Protein AF-A0A352KZ35-F1 (afdb_monomer_lite)

Sequence (117 aa):
MVGVLRSRVHDRSNDQTDFDSPEDWYRAYLEAVRNGVYLPRARTRDELVLADEEGILKRHPEWIPGRQGLALLGLPSWFGRPVEPLPEKAREAIVAAMLKDEGFAAAVSCILAGGAV

Secondary structure (DSSP, 8-state):
----------------PPPSSHHHHHHHHHHHHHHT-PPPPP-SHHHHHHHHHTTHHHH-GGGSPPHHHHHHTT--TTTTS--PPPPHHHHHHHHHHHHH-HHHHHHHHHHHTT---

pLDDT: mean 80.87, std 18.03, range [35.25, 96.12]

Structure (mmCIF, N/CA/C/O backbone):
data_AF-A0A352KZ35-F1
#
_entry.id   AF-A0A352KZ35-F1
#
loop_
_atom_site.group_PDB
_atom_site.id
_atom_site.type_symbol
_atom_site.label_atom_id
_atom_site.label_alt_id
_atom_site.label_comp_id
_atom_site.label_asym_id
_atom_site.label_entity_id
_atom_site.label_seq_id
_atom_site.pdbx_PDB_ins_code
_atom_site.Cartn_x
_atom_site.Cartn_y
_atom_site.Cartn_z
_atom_site.occupancy
_atom_site.B_iso_or_equiv
_atom_site.auth_seq_id
_atom_site.auth_comp_id
_atom_site.auth_asym_id
_atom_site.auth_atom_id
_atom_site.pdbx_PDB_model_num
ATOM 1 N N . MET A 1 1 ? -7.922 24.852 -49.173 1.00 43.28 1 MET A N 1
ATOM 2 C CA . MET A 1 1 ? -6.768 25.499 -48.519 1.00 43.28 1 MET A CA 1
ATOM 3 C C . MET A 1 1 ? -7.247 26.085 -47.194 1.00 43.28 1 MET A C 1
ATOM 5 O O . MET A 1 1 ? -7.723 27.205 -47.182 1.00 43.28 1 MET A O 1
ATOM 9 N N . VAL A 1 2 ? -7.210 25.304 -46.110 1.00 35.25 2 VAL A N 1
ATOM 10 C CA . VAL A 1 2 ? -7.289 25.796 -44.722 1.00 35.25 2 VAL A CA 1
ATOM 11 C C . VAL A 1 2 ? -6.422 24.841 -43.907 1.00 35.25 2 VAL A C 1
ATOM 13 O O . VAL A 1 2 ? -6.778 23.681 -43.713 1.00 35.25 2 VAL A O 1
ATOM 16 N N . GLY A 1 3 ? -5.226 25.304 -43.548 1.00 38.44 3 GLY A N 1
ATOM 17 C CA . GLY A 1 3 ? -4.302 24.576 -42.693 1.00 38.44 3 GLY A CA 1
ATOM 18 C C . GLY A 1 3 ? -4.778 24.662 -41.252 1.00 38.44 3 GLY A C 1
ATOM 19 O O . GLY A 1 3 ? -4.868 25.751 -40.693 1.00 38.44 3 GLY A O 1
ATOM 20 N N . VAL A 1 4 ? -5.072 23.514 -40.651 1.00 41.34 4 VAL A N 1
ATOM 21 C CA . VAL A 1 4 ? -5.267 23.414 -39.207 1.00 41.34 4 VAL A CA 1
ATOM 22 C C . VAL A 1 4 ? -3.934 22.981 -38.613 1.00 41.34 4 VAL A C 1
ATOM 24 O O . VAL A 1 4 ? -3.550 21.815 -38.685 1.00 41.34 4 VAL A O 1
ATOM 27 N N . LEU A 1 5 ? -3.220 23.956 -38.048 1.00 45.53 5 LEU A N 1
ATOM 28 C CA . LEU A 1 5 ? -2.131 23.742 -37.103 1.00 45.53 5 LEU A CA 1
ATOM 29 C C . LEU A 1 5 ? -2.678 22.940 -35.915 1.00 45.53 5 LEU A C 1
ATOM 31 O O . LEU A 1 5 ? -3.256 23.503 -34.988 1.00 45.53 5 LEU A O 1
ATOM 35 N N . ARG A 1 6 ? -2.515 21.615 -35.942 1.00 42.78 6 ARG A N 1
ATOM 36 C CA . ARG A 1 6 ? -2.625 20.805 -34.730 1.00 42.78 6 ARG A CA 1
ATOM 37 C C . ARG A 1 6 ? -1.282 20.830 -34.022 1.00 42.78 6 ARG A C 1
ATOM 39 O O . ARG A 1 6 ? -0.276 20.342 -34.532 1.00 42.78 6 ARG A O 1
ATOM 46 N N . SER A 1 7 ? -1.315 21.472 -32.862 1.00 38.72 7 SER A N 1
ATOM 47 C CA . SER A 1 7 ? -0.282 21.540 -31.844 1.00 38.72 7 SER A CA 1
ATOM 48 C C . SER A 1 7 ? 0.522 20.248 -31.750 1.00 38.72 7 SER A C 1
ATOM 50 O O . SER A 1 7 ? -0.003 19.200 -31.380 1.00 38.72 7 SER A O 1
ATOM 52 N N . ARG A 1 8 ? 1.825 20.357 -32.028 1.00 42.72 8 ARG A N 1
ATOM 53 C CA . ARG A 1 8 ? 2.841 19.414 -31.557 1.00 42.72 8 ARG A CA 1
ATOM 54 C C . ARG A 1 8 ? 2.940 19.540 -30.037 1.00 42.72 8 ARG A C 1
ATOM 56 O O . ARG A 1 8 ? 3.837 20.206 -29.525 1.00 42.72 8 ARG A O 1
ATOM 63 N N . VAL A 1 9 ? 2.016 18.914 -29.315 1.00 42.97 9 VAL A N 1
ATOM 64 C CA . VAL A 1 9 ? 2.321 18.486 -27.951 1.00 42.97 9 VAL A CA 1
ATOM 65 C C . VAL A 1 9 ? 3.354 17.380 -28.115 1.00 42.97 9 VAL A C 1
ATOM 67 O O . VAL A 1 9 ? 3.107 16.396 -28.805 1.00 42.97 9 VAL A O 1
ATOM 70 N N . HIS A 1 10 ? 4.556 17.628 -27.603 1.00 38.59 10 HIS A N 1
ATOM 71 C CA . HIS A 1 10 ? 5.631 16.649 -27.554 1.00 38.59 10 HIS A CA 1
ATOM 72 C C . HIS A 1 10 ? 5.145 15.428 -26.774 1.00 38.59 10 HIS A C 1
ATOM 74 O O . HIS A 1 10 ? 5.170 15.425 -25.546 1.00 38.59 10 HIS A O 1
ATOM 80 N N . ASP A 1 11 ? 4.712 14.408 -27.505 1.00 37.47 11 ASP A N 1
ATOM 81 C CA . ASP A 1 11 ? 4.550 13.053 -27.007 1.00 37.47 11 ASP A CA 1
ATOM 82 C C . ASP A 1 11 ? 5.961 12.494 -26.786 1.00 37.47 11 ASP A C 1
ATOM 84 O O . ASP A 1 11 ? 6.595 11.922 -27.676 1.00 37.47 11 ASP A O 1
ATOM 88 N N . ARG A 1 12 ? 6.549 12.829 -25.630 1.00 39.41 12 ARG A N 1
ATOM 89 C CA . ARG A 1 12 ? 7.804 12.226 -25.185 1.00 39.41 12 ARG A CA 1
ATOM 90 C C . ARG A 1 12 ? 7.487 10.789 -24.789 1.00 39.41 12 ARG A C 1
ATOM 92 O O . ARG A 1 12 ? 7.184 10.535 -23.631 1.00 39.41 12 ARG A O 1
ATOM 99 N N . SER A 1 13 ? 7.602 9.891 -25.767 1.00 42.03 13 SER A N 1
ATOM 100 C CA . SER A 1 13 ? 8.040 8.504 -25.578 1.00 42.03 13 SER A CA 1
ATOM 101 C C . SER A 1 13 ? 7.364 7.788 -24.405 1.00 42.03 13 SER A C 1
ATOM 103 O O . SER A 1 13 ? 7.968 7.564 -23.358 1.00 42.03 13 SER A O 1
ATOM 105 N N . ASN A 1 14 ? 6.110 7.396 -24.626 1.00 43.44 14 ASN A N 1
ATOM 106 C CA . ASN A 1 14 ? 5.363 6.435 -23.816 1.00 43.44 14 ASN A CA 1
ATOM 107 C C . ASN A 1 14 ? 5.801 4.977 -24.110 1.00 43.44 14 ASN A C 1
ATOM 109 O O . ASN A 1 14 ? 4.958 4.088 -24.193 1.00 43.44 14 ASN A O 1
ATOM 113 N N . ASP A 1 15 ? 7.107 4.733 -24.294 1.00 47.53 15 ASP A N 1
ATOM 114 C CA . ASP A 1 15 ? 7.710 3.390 -24.436 1.00 47.53 15 ASP A CA 1
ATOM 115 C C . ASP A 1 15 ? 7.792 2.733 -23.049 1.00 47.53 15 ASP A C 1
ATOM 117 O O . ASP A 1 15 ? 8.859 2.522 -22.472 1.00 47.53 15 ASP A O 1
ATOM 121 N N . GLN A 1 16 ? 6.630 2.526 -22.438 1.00 53.78 16 GLN A N 1
ATOM 122 C CA . GLN A 1 16 ? 6.506 2.102 -21.054 1.00 53.78 16 GLN A CA 1
ATOM 123 C C . GLN A 1 16 ? 6.030 0.650 -21.039 1.00 53.78 16 GLN A C 1
ATOM 125 O O . GLN A 1 16 ? 4.856 0.377 -21.276 1.00 53.78 16 GLN A O 1
ATOM 130 N N . THR A 1 17 ? 6.979 -0.261 -20.818 1.00 61.22 17 THR A N 1
ATOM 131 C CA . THR A 1 17 ? 6.802 -1.715 -20.811 1.00 61.22 17 THR A CA 1
ATOM 132 C C . THR A 1 17 ? 5.660 -2.112 -19.880 1.00 61.22 17 THR A C 1
ATOM 134 O O . THR A 1 17 ? 5.681 -1.796 -18.688 1.00 61.22 17 THR A O 1
ATOM 137 N N . ASP A 1 18 ? 4.651 -2.785 -20.422 1.00 74.56 18 ASP A N 1
ATOM 138 C CA . ASP A 1 18 ? 3.723 -3.554 -19.601 1.00 74.56 18 ASP A CA 1
ATOM 139 C C . ASP A 1 18 ? 4.479 -4.798 -19.122 1.00 74.56 18 ASP A C 1
ATOM 141 O O . ASP A 1 18 ? 5.112 -5.487 -19.923 1.00 74.56 18 ASP A O 1
ATOM 145 N N . PHE A 1 19 ? 4.504 -5.022 -17.809 1.00 85.50 19 PHE A N 1
ATOM 146 C CA . PHE A 1 19 ? 5.187 -6.169 -17.219 1.00 85.50 19 PHE A CA 1
ATOM 147 C C . PHE A 1 19 ? 4.239 -7.367 -17.197 1.00 85.50 19 PHE A C 1
ATOM 149 O O . PHE A 1 19 ? 3.061 -7.221 -16.874 1.00 85.50 19 PHE A O 1
ATOM 156 N N . ASP A 1 20 ? 4.762 -8.552 -17.510 1.00 89.38 20 ASP A N 1
ATOM 157 C CA . ASP A 1 20 ? 3.975 -9.792 -17.507 1.00 89.38 20 ASP A CA 1
ATOM 158 C C . ASP A 1 20 ? 3.507 -10.182 -16.091 1.00 89.38 20 ASP A C 1
ATOM 160 O O . ASP A 1 20 ? 2.513 -10.893 -15.932 1.00 89.38 20 ASP A O 1
ATOM 164 N N . 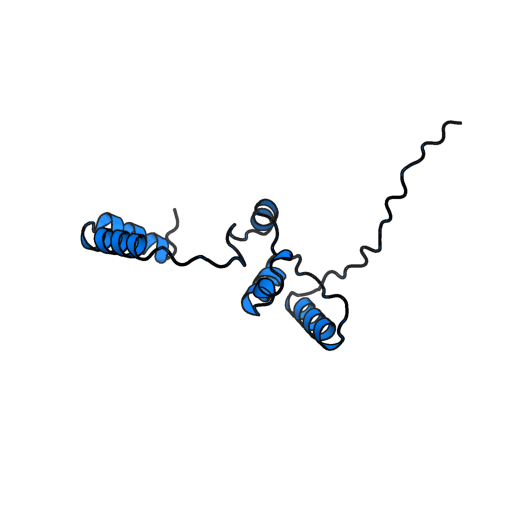SER A 1 21 ? 4.213 -9.708 -15.056 1.00 93.38 21 SER A N 1
ATOM 165 C CA . SER A 1 21 ? 3.913 -9.954 -13.643 1.00 93.38 21 SER A CA 1
ATOM 166 C C . SER A 1 21 ? 4.390 -8.802 -12.738 1.00 93.38 21 SER A C 1
ATOM 168 O O . SER A 1 21 ? 5.334 -8.084 -13.100 1.00 93.38 21 SER A O 1
ATOM 170 N N . PRO A 1 22 ? 3.792 -8.617 -11.541 1.00 93.81 22 PRO A N 1
ATOM 171 C CA . PRO A 1 22 ? 4.281 -7.638 -10.568 1.00 93.81 22 PRO A CA 1
ATOM 172 C C . PRO A 1 22 ? 5.707 -7.955 -10.086 1.00 93.81 22 PRO A C 1
ATOM 174 O O . PRO A 1 22 ? 6.478 -7.040 -9.797 1.00 93.81 22 PRO A O 1
ATOM 177 N N . GLU A 1 23 ? 6.117 -9.225 -10.060 1.00 96.00 23 GLU A N 1
ATOM 178 C CA . GLU A 1 23 ? 7.484 -9.621 -9.717 1.00 96.00 23 GLU A CA 1
ATOM 179 C C . GLU A 1 23 ? 8.497 -9.188 -10.782 1.00 96.00 23 GLU A C 1
ATOM 181 O O . GLU A 1 23 ? 9.608 -8.775 -10.441 1.00 96.00 23 GLU A O 1
ATOM 186 N N . ASP A 1 24 ? 8.135 -9.254 -12.065 1.00 94.69 24 ASP A N 1
ATOM 187 C CA . ASP A 1 24 ? 9.004 -8.789 -13.149 1.00 94.69 24 ASP A CA 1
ATOM 188 C C . ASP A 1 24 ? 9.151 -7.268 -13.132 1.00 94.69 24 ASP A C 1
ATOM 190 O O . ASP A 1 24 ? 10.266 -6.758 -13.292 1.00 94.69 24 ASP A O 1
ATOM 194 N N . TRP A 1 25 ? 8.069 -6.545 -12.825 1.00 94.75 25 TRP A N 1
ATOM 195 C CA . TRP A 1 25 ? 8.143 -5.118 -12.516 1.00 94.75 25 TRP A CA 1
ATOM 196 C C . TRP A 1 25 ? 9.104 -4.847 -11.349 1.00 94.75 25 TRP A C 1
ATOM 198 O O . TRP A 1 25 ? 9.985 -3.990 -11.461 1.00 94.75 25 TRP A O 1
ATOM 208 N N . TYR A 1 26 ? 8.995 -5.597 -10.247 1.00 95.31 26 TYR A N 1
ATOM 209 C CA . TYR A 1 26 ? 9.849 -5.391 -9.077 1.00 95.31 26 TYR A CA 1
ATOM 210 C C . TYR A 1 26 ? 11.329 -5.671 -9.378 1.00 95.31 26 TYR A C 1
ATOM 212 O O . TYR A 1 26 ? 12.203 -4.900 -8.976 1.00 95.31 26 TYR A O 1
ATOM 220 N N . ARG A 1 27 ? 11.636 -6.715 -10.158 1.00 95.44 27 ARG A N 1
ATOM 221 C CA . ARG A 1 27 ? 13.007 -6.986 -10.630 1.00 95.44 27 ARG A CA 1
ATOM 222 C C . ARG A 1 27 ? 13.553 -5.834 -11.468 1.00 95.44 27 ARG A C 1
ATOM 224 O O . ARG A 1 27 ? 14.679 -5.397 -11.226 1.00 95.44 27 ARG A O 1
ATOM 231 N N . ALA A 1 28 ? 12.753 -5.315 -12.398 1.00 93.94 28 ALA A N 1
ATOM 232 C CA . ALA A 1 28 ? 13.131 -4.163 -13.209 1.00 93.94 28 ALA A CA 1
ATOM 233 C C . ALA A 1 28 ? 13.335 -2.902 -12.353 1.00 93.94 28 ALA A C 1
ATOM 235 O O . ALA A 1 28 ? 14.279 -2.145 -12.582 1.00 93.94 28 ALA A O 1
ATOM 236 N N . TYR A 1 29 ? 12.507 -2.694 -11.324 1.00 94.00 29 TYR A N 1
ATOM 237 C CA . TYR A 1 29 ? 12.695 -1.626 -10.343 1.00 94.00 29 TYR A CA 1
ATOM 238 C C . TYR A 1 29 ? 14.035 -1.760 -9.607 1.00 94.00 29 TYR A C 1
ATOM 240 O O . TYR A 1 29 ? 14.800 -0.797 -9.554 1.00 94.00 29 TYR A O 1
ATOM 248 N N . LEU A 1 30 ? 14.360 -2.946 -9.082 1.00 95.19 30 LEU A N 1
ATOM 249 C CA . LEU A 1 30 ? 15.621 -3.189 -8.373 1.00 95.19 30 LEU A CA 1
ATOM 250 C C . LEU A 1 30 ? 16.842 -2.972 -9.274 1.00 95.19 30 LEU A C 1
ATOM 252 O O . LEU A 1 30 ? 17.834 -2.375 -8.846 1.00 95.19 30 LEU A O 1
ATOM 256 N N . GLU A 1 31 ? 16.771 -3.421 -10.526 1.00 95.06 31 GLU A N 1
ATOM 257 C CA . GLU A 1 31 ? 17.812 -3.169 -11.519 1.00 95.06 31 GLU A CA 1
ATOM 258 C C . GLU A 1 31 ? 17.961 -1.668 -11.805 1.00 95.06 31 GLU A C 1
ATOM 260 O O . GLU A 1 31 ? 19.081 -1.149 -11.824 1.00 95.06 31 GLU A O 1
ATOM 265 N N . ALA A 1 32 ? 16.846 -0.948 -11.944 1.00 92.69 32 ALA A N 1
ATOM 266 C CA . ALA A 1 32 ? 16.859 0.488 -12.180 1.00 92.69 32 ALA A CA 1
ATOM 267 C C . ALA A 1 32 ? 17.474 1.267 -11.005 1.00 92.69 32 ALA A C 1
ATOM 269 O O . ALA A 1 32 ? 18.306 2.152 -11.223 1.00 92.69 32 ALA A O 1
ATOM 270 N N . VAL A 1 33 ? 17.140 0.891 -9.764 1.00 93.31 33 VAL A N 1
ATOM 271 C CA . VAL A 1 33 ? 17.754 1.442 -8.544 1.00 93.31 33 VAL A CA 1
ATOM 272 C C . VAL A 1 33 ? 19.258 1.182 -8.534 1.00 93.31 33 VAL A C 1
ATOM 274 O O . VAL A 1 33 ? 20.039 2.103 -8.295 1.00 93.31 33 VAL A O 1
ATOM 277 N N . ARG A 1 34 ? 19.681 -0.056 -8.822 1.00 94.81 34 ARG A N 1
ATOM 278 C CA . ARG A 1 34 ? 21.098 -0.448 -8.838 1.00 94.81 34 ARG A CA 1
ATOM 279 C C . ARG A 1 34 ? 21.902 0.336 -9.873 1.00 94.81 34 ARG A C 1
ATOM 281 O O . ARG A 1 34 ? 23.041 0.708 -9.602 1.00 94.81 34 ARG A O 1
ATOM 288 N N . ASN A 1 35 ? 21.315 0.569 -11.041 1.00 93.38 35 ASN A N 1
ATOM 289 C CA . ASN A 1 35 ? 21.972 1.244 -12.155 1.00 93.38 35 ASN A CA 1
ATOM 290 C C . ASN A 1 35 ? 21.824 2.776 -12.098 1.00 93.38 35 ASN A C 1
ATOM 292 O O . ASN A 1 35 ? 22.434 3.471 -12.908 1.00 93.38 35 ASN A O 1
ATOM 296 N N . GLY A 1 36 ? 21.036 3.310 -11.157 1.00 91.50 36 GLY A N 1
ATOM 297 C CA . GLY A 1 36 ? 20.792 4.748 -11.018 1.00 91.50 36 GLY A CA 1
ATOM 298 C C . GLY A 1 36 ? 20.031 5.352 -12.201 1.00 91.50 36 GLY A C 1
ATOM 299 O O . GLY A 1 36 ? 20.263 6.507 -12.557 1.00 91.50 36 GLY A O 1
ATOM 300 N N . VAL A 1 37 ? 19.159 4.567 -12.839 1.00 89.69 37 VAL A N 1
ATOM 301 C CA . VAL A 1 37 ? 18.385 4.975 -14.022 1.00 89.69 37 VAL A CA 1
ATOM 302 C C . VAL A 1 37 ? 16.928 5.277 -13.662 1.00 89.69 37 VAL A C 1
ATOM 304 O O . VAL A 1 37 ? 16.528 5.245 -12.498 1.00 89.69 37 VAL A O 1
ATOM 307 N N . TYR A 1 38 ? 16.124 5.619 -14.671 1.00 86.38 38 TYR A N 1
ATOM 308 C CA . TYR A 1 38 ? 14.705 5.907 -14.493 1.00 86.38 38 TYR A CA 1
ATOM 309 C C . TYR A 1 38 ? 13.958 4.715 -13.881 1.00 86.38 38 TYR A C 1
ATOM 311 O O . TYR A 1 38 ? 14.027 3.600 -14.396 1.00 86.38 38 TYR A O 1
ATOM 319 N N . LEU A 1 39 ? 13.225 4.973 -12.797 1.00 88.81 39 LEU A N 1
ATOM 320 C CA . LEU A 1 39 ? 12.494 3.948 -12.061 1.00 88.81 39 LEU A CA 1
ATOM 321 C C . LEU A 1 39 ? 11.127 3.681 -12.714 1.00 88.81 39 LEU A C 1
ATOM 323 O O . LEU A 1 39 ? 10.338 4.624 -12.854 1.00 88.81 39 LEU A O 1
ATOM 327 N N . PRO A 1 40 ? 10.808 2.424 -13.077 1.00 90.50 40 PRO A N 1
ATOM 328 C CA . PRO A 1 40 ? 9.487 2.081 -13.587 1.00 90.50 40 PRO A CA 1
ATOM 329 C C . PRO A 1 40 ? 8.443 2.247 -12.477 1.00 90.50 40 PRO A C 1
ATOM 331 O O . PRO A 1 40 ? 8.561 1.659 -11.403 1.00 90.50 40 PRO A O 1
ATOM 334 N N . ARG A 1 41 ? 7.405 3.049 -12.731 1.00 91.25 41 ARG A N 1
ATOM 335 C CA . ARG A 1 41 ? 6.308 3.253 -11.774 1.00 91.25 41 ARG A CA 1
ATOM 336 C C . ARG A 1 41 ? 5.385 2.039 -11.743 1.00 91.25 41 ARG A C 1
ATOM 338 O O . ARG A 1 41 ? 5.062 1.515 -12.804 1.00 91.25 41 ARG A O 1
ATOM 345 N N . ALA A 1 42 ? 4.909 1.675 -10.554 1.00 90.62 42 ALA A N 1
ATOM 346 C CA . ALA A 1 42 ? 3.782 0.756 -10.402 1.00 90.62 42 ALA A CA 1
ATOM 347 C C . ALA A 1 42 ? 2.506 1.397 -10.980 1.00 90.62 42 ALA A C 1
ATOM 349 O O . ALA A 1 42 ? 2.183 2.547 -10.665 1.00 90.62 42 ALA A O 1
ATOM 350 N N . ARG A 1 43 ? 1.796 0.671 -11.844 1.00 87.56 43 ARG A N 1
ATOM 351 C CA . ARG A 1 43 ? 0.588 1.117 -12.559 1.00 87.56 43 ARG A CA 1
ATOM 352 C C . ARG A 1 43 ? -0.600 0.195 -12.313 1.00 87.56 43 ARG A C 1
ATOM 354 O O . ARG A 1 43 ? -1.737 0.670 -12.325 1.00 87.56 43 ARG A O 1
ATOM 361 N N . THR A 1 44 ? -0.357 -1.094 -12.092 1.00 92.19 44 THR A N 1
ATOM 362 C CA . THR A 1 44 ? -1.419 -2.063 -11.801 1.00 92.19 44 THR A CA 1
ATOM 363 C C . THR A 1 44 ? -1.712 -2.138 -10.305 1.00 92.19 44 THR A C 1
ATOM 365 O O . THR A 1 44 ? -0.934 -1.685 -9.463 1.00 92.19 44 THR A O 1
ATOM 368 N N . ARG A 1 45 ? -2.867 -2.720 -9.963 1.00 94.19 45 ARG A N 1
ATOM 369 C CA . ARG A 1 45 ? -3.236 -2.998 -8.571 1.00 94.19 45 ARG A CA 1
ATOM 370 C C . ARG A 1 45 ? -2.163 -3.841 -7.884 1.00 94.19 45 ARG A C 1
ATOM 372 O O . ARG A 1 45 ? -1.747 -3.496 -6.785 1.00 94.19 45 ARG A O 1
ATOM 379 N N . ASP A 1 46 ? -1.728 -4.913 -8.535 1.00 95.00 46 ASP A N 1
ATOM 380 C CA . ASP A 1 46 ? -0.844 -5.902 -7.921 1.00 95.00 46 ASP A CA 1
ATOM 381 C C . ASP A 1 46 ? 0.595 -5.375 -7.804 1.00 95.00 46 ASP A C 1
ATOM 383 O O . ASP A 1 46 ? 1.239 -5.584 -6.780 1.00 95.00 46 ASP A O 1
ATOM 387 N N . GLU A 1 47 ? 1.063 -4.575 -8.770 1.00 94.94 47 GLU A N 1
ATOM 388 C CA . GLU A 1 47 ? 2.333 -3.841 -8.647 1.00 94.94 47 GLU A CA 1
ATOM 389 C C . GLU A 1 47 ? 2.300 -2.847 -7.482 1.00 94.94 47 GLU A C 1
ATOM 391 O O . GLU A 1 47 ? 3.271 -2.728 -6.740 1.00 94.94 47 GLU A O 1
ATOM 396 N N . LEU A 1 48 ? 1.187 -2.127 -7.299 1.00 94.62 48 LEU A N 1
ATOM 397 C CA . LEU A 1 48 ? 1.036 -1.180 -6.193 1.00 94.62 48 LEU A CA 1
ATOM 398 C C . LEU A 1 48 ? 1.009 -1.887 -4.836 1.00 94.62 48 LEU A C 1
ATOM 400 O O . LEU A 1 48 ? 1.609 -1.377 -3.893 1.00 94.62 48 LEU A O 1
ATOM 404 N N . VAL A 1 49 ? 0.339 -3.038 -4.734 1.00 95.25 49 VAL A N 1
ATOM 405 C CA . VAL A 1 49 ? 0.338 -3.872 -3.519 1.00 95.25 49 VAL A CA 1
ATOM 406 C C . VAL A 1 49 ? 1.756 -4.322 -3.189 1.00 95.25 49 VAL A C 1
ATOM 408 O O . VAL A 1 49 ? 2.228 -4.042 -2.089 1.00 95.25 49 VAL A O 1
ATOM 411 N N . LEU A 1 50 ? 2.468 -4.900 -4.158 1.00 96.12 50 LEU A N 1
ATOM 412 C CA . LEU A 1 50 ? 3.852 -5.324 -3.960 1.00 96.12 50 LEU A CA 1
ATOM 413 C C . LEU A 1 50 ? 4.763 -4.136 -3.600 1.00 96.12 50 LEU A C 1
ATOM 415 O O . LEU A 1 50 ? 5.623 -4.236 -2.728 1.00 96.12 50 LEU A O 1
ATOM 419 N N . ALA A 1 51 ? 4.542 -2.969 -4.209 1.00 94.62 51 ALA A N 1
ATOM 420 C CA . ALA A 1 51 ? 5.276 -1.752 -3.879 1.00 94.62 51 ALA A CA 1
ATOM 421 C C . ALA A 1 51 ? 5.052 -1.280 -2.431 1.00 94.62 51 ALA A C 1
ATOM 423 O O . ALA A 1 51 ? 5.966 -0.713 -1.823 1.00 94.62 51 ALA A O 1
ATOM 424 N N . ASP A 1 52 ? 3.848 -1.454 -1.883 1.00 94.25 52 ASP A N 1
ATOM 425 C CA . ASP A 1 52 ? 3.543 -1.110 -0.491 1.00 94.25 52 ASP A CA 1
ATOM 426 C C . ASP A 1 52 ? 4.215 -2.089 0.480 1.00 94.25 52 ASP A C 1
ATOM 428 O O . ASP A 1 52 ? 4.867 -1.664 1.439 1.00 94.25 52 ASP A O 1
ATOM 432 N N . GLU A 1 53 ? 4.134 -3.388 0.176 1.00 94.06 53 GLU A N 1
ATOM 433 C CA . GLU A 1 53 ? 4.749 -4.476 0.947 1.00 94.06 53 GLU A CA 1
ATOM 434 C C . GLU A 1 53 ? 6.271 -4.312 1.050 1.00 94.06 53 GLU A C 1
ATOM 436 O O . GLU A 1 53 ? 6.836 -4.362 2.146 1.00 94.06 53 GLU A O 1
ATOM 441 N N . GLU A 1 54 ? 6.928 -3.995 -0.067 1.00 95.00 54 GLU A N 1
ATOM 442 C CA . GLU A 1 54 ? 8.374 -3.745 -0.139 1.00 95.00 54 GLU A CA 1
ATOM 443 C C . GLU A 1 54 ? 8.771 -2.351 0.399 1.00 95.00 54 GLU A C 1
ATOM 445 O O . GLU A 1 54 ? 9.947 -1.976 0.441 1.00 95.00 54 GLU A O 1
ATOM 450 N N . GLY A 1 55 ? 7.797 -1.539 0.824 1.00 92.44 55 GLY A N 1
ATOM 451 C CA . GLY A 1 55 ? 8.025 -0.200 1.367 1.00 92.44 55 GLY A CA 1
ATOM 452 C C . GLY A 1 55 ? 8.513 0.822 0.334 1.00 92.44 55 GLY A C 1
ATOM 453 O O . GLY A 1 55 ? 9.023 1.881 0.716 1.00 92.44 55 GLY A O 1
ATOM 454 N N . ILE A 1 56 ? 8.345 0.542 -0.959 1.00 94.12 56 ILE A N 1
ATOM 455 C CA . ILE A 1 56 ? 8.672 1.446 -2.069 1.00 94.12 56 ILE A CA 1
ATOM 456 C C . ILE A 1 56 ? 7.773 2.682 -2.010 1.00 94.12 56 ILE A C 1
ATOM 458 O O . ILE A 1 56 ? 8.272 3.802 -2.125 1.00 94.12 56 ILE A O 1
ATOM 462 N N . LEU A 1 57 ? 6.473 2.514 -1.742 1.00 92.56 57 LEU A N 1
ATOM 463 C CA . LEU A 1 57 ? 5.523 3.636 -1.680 1.00 92.56 57 LEU A CA 1
ATOM 464 C C . LEU A 1 57 ? 5.801 4.604 -0.522 1.00 92.56 57 LEU A C 1
ATOM 466 O O . LEU A 1 57 ? 5.478 5.786 -0.619 1.00 92.56 57 LEU A O 1
ATOM 470 N N . LYS A 1 58 ? 6.492 4.154 0.536 1.00 90.38 58 LYS A N 1
ATOM 471 C CA . LYS A 1 58 ? 6.979 5.045 1.606 1.00 90.38 58 LY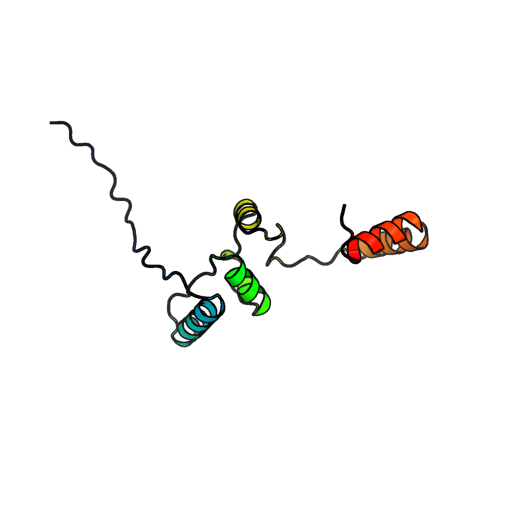S A CA 1
ATOM 472 C C . LYS A 1 58 ? 8.061 6.004 1.105 1.00 90.38 58 LYS A C 1
ATOM 474 O O . LYS A 1 58 ? 8.187 7.108 1.627 1.00 90.38 58 LYS A O 1
ATOM 479 N N . ARG A 1 59 ? 8.855 5.574 0.120 1.00 90.50 59 ARG A N 1
ATOM 480 C CA . ARG A 1 59 ? 9.923 6.369 -0.509 1.00 90.50 59 ARG A CA 1
ATOM 481 C C . ARG A 1 59 ? 9.410 7.182 -1.695 1.00 90.50 59 ARG A C 1
ATOM 483 O O . ARG A 1 59 ? 9.963 8.241 -1.972 1.00 90.50 59 ARG A O 1
ATOM 490 N N . HIS A 1 60 ? 8.358 6.692 -2.349 1.00 90.62 60 HIS A N 1
ATOM 491 C CA . HIS A 1 60 ? 7.747 7.280 -3.539 1.00 90.62 60 HIS A CA 1
ATOM 492 C C . HIS A 1 60 ? 6.234 7.495 -3.356 1.00 90.62 60 HIS A C 1
ATOM 494 O O . HIS A 1 60 ? 5.427 6.882 -4.064 1.00 90.62 60 HIS A O 1
ATOM 500 N N . PRO A 1 61 ? 5.805 8.353 -2.410 1.00 89.81 61 PRO A N 1
ATOM 501 C CA . PRO A 1 61 ? 4.383 8.598 -2.164 1.00 89.81 61 PRO A CA 1
ATOM 502 C C . PRO A 1 61 ? 3.668 9.210 -3.379 1.00 89.81 61 PRO A C 1
ATOM 504 O O . PRO A 1 61 ? 2.454 9.077 -3.519 1.00 89.81 61 PRO A O 1
ATOM 507 N N . GLU A 1 62 ? 4.405 9.850 -4.291 1.00 90.69 62 GLU A N 1
ATOM 508 C CA . GLU A 1 62 ? 3.889 10.404 -5.543 1.00 90.69 62 GLU A CA 1
ATOM 509 C C . GLU A 1 62 ? 3.469 9.342 -6.572 1.00 90.69 62 GLU A C 1
ATOM 511 O O . GLU A 1 62 ? 2.872 9.687 -7.592 1.00 90.69 62 GLU A O 1
ATOM 516 N N . TRP A 1 63 ? 3.772 8.062 -6.328 1.00 91.62 63 TRP A N 1
ATOM 517 C CA . TRP A 1 63 ? 3.317 6.949 -7.169 1.00 91.62 63 TRP A CA 1
ATOM 518 C C . TRP A 1 63 ? 1.920 6.470 -6.792 1.00 91.62 63 TRP A C 1
ATOM 520 O O . TRP A 1 63 ? 1.272 5.801 -7.592 1.00 91.62 63 TRP A O 1
ATOM 530 N N . ILE A 1 64 ? 1.437 6.832 -5.602 1.00 91.81 64 ILE A N 1
ATOM 531 C CA . ILE A 1 64 ? 0.116 6.437 -5.127 1.00 91.81 64 ILE A CA 1
ATOM 532 C C . ILE A 1 64 ? -0.937 7.193 -5.947 1.00 91.81 64 ILE A C 1
ATOM 534 O O . ILE A 1 64 ? -0.978 8.429 -5.906 1.00 91.81 64 ILE A O 1
ATOM 538 N N . PRO A 1 65 ? -1.831 6.489 -6.665 1.00 91.62 65 PRO A N 1
ATOM 539 C CA . PRO A 1 65 ? -2.886 7.147 -7.414 1.00 91.62 65 PRO A CA 1
ATOM 540 C C . PRO A 1 65 ? -3.797 8.005 -6.524 1.00 91.62 65 PRO A C 1
ATOM 542 O O . PRO A 1 65 ? -3.972 7.781 -5.322 1.00 91.62 65 PRO A O 1
ATOM 545 N N . GLY A 1 66 ? -4.447 8.995 -7.138 1.00 90.75 66 GLY A N 1
ATOM 546 C CA . GLY A 1 66 ? -5.519 9.739 -6.481 1.00 90.75 66 GLY A CA 1
ATOM 547 C C . GLY A 1 66 ? -6.706 8.835 -6.123 1.00 90.75 66 GLY A C 1
ATOM 548 O O . GLY A 1 66 ? -6.844 7.728 -6.637 1.00 90.75 66 GLY A O 1
ATOM 549 N N . ARG A 1 67 ? -7.624 9.336 -5.286 1.00 90.69 67 ARG A N 1
ATOM 550 C CA . ARG A 1 67 ? -8.787 8.574 -4.785 1.00 90.69 67 ARG A CA 1
ATOM 551 C C . ARG A 1 67 ? -9.587 7.863 -5.885 1.00 90.69 67 ARG A C 1
ATOM 553 O O . ARG A 1 67 ? -9.995 6.726 -5.690 1.00 90.69 67 ARG A O 1
ATOM 560 N N . GLN A 1 68 ? -9.811 8.526 -7.021 1.00 92.75 68 GLN A N 1
ATOM 561 C CA . GLN A 1 68 ? -10.520 7.930 -8.160 1.00 92.75 68 GLN A CA 1
ATOM 562 C C . GLN A 1 68 ? -9.717 6.791 -8.806 1.00 92.75 68 GLN A C 1
ATOM 564 O O . GLN A 1 68 ? -10.290 5.756 -9.119 1.00 92.75 68 GLN A O 1
ATOM 569 N N . GLY A 1 69 ? -8.397 6.949 -8.949 1.00 91.38 69 GLY A N 1
ATOM 570 C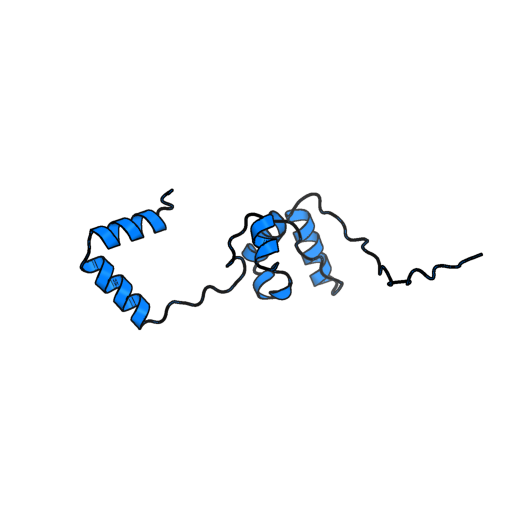 CA . GLY A 1 69 ? -7.518 5.901 -9.475 1.00 91.38 69 GLY A CA 1
ATOM 571 C C . GLY A 1 69 ? -7.470 4.677 -8.561 1.00 91.38 69 GLY A C 1
ATOM 572 O O . GLY A 1 69 ? -7.625 3.560 -9.035 1.00 91.38 69 GLY A O 1
ATOM 573 N N . LEU A 1 70 ? -7.363 4.883 -7.244 1.00 92.56 70 LEU A N 1
ATOM 574 C CA . LEU A 1 70 ? -7.426 3.791 -6.265 1.00 92.56 70 LEU A CA 1
ATOM 575 C C . LEU A 1 70 ? -8.763 3.043 -6.331 1.00 92.56 70 LEU A C 1
ATOM 577 O O . LEU A 1 70 ? -8.772 1.817 -6.325 1.00 92.56 70 LEU A O 1
ATOM 581 N N . ALA A 1 71 ? -9.879 3.766 -6.471 1.00 92.00 71 ALA A N 1
ATOM 582 C CA . ALA A 1 71 ? -11.195 3.151 -6.619 1.00 92.00 71 ALA A CA 1
ATOM 583 C C . ALA A 1 71 ? -11.307 2.297 -7.895 1.00 92.00 71 ALA A C 1
ATOM 585 O O . ALA A 1 71 ? -11.836 1.191 -7.834 1.00 92.00 71 ALA A O 1
ATOM 586 N N . LEU A 1 72 ? -10.776 2.771 -9.030 1.00 94.25 72 LEU A N 1
ATOM 587 C CA . LEU A 1 72 ? -10.735 1.998 -10.281 1.00 94.25 72 LEU A CA 1
ATOM 588 C C . LEU A 1 72 ? -9.884 0.728 -10.161 1.00 94.25 72 LEU A C 1
ATOM 590 O O . LEU A 1 72 ? -10.181 -0.272 -10.805 1.00 94.25 72 LEU A O 1
ATOM 594 N N . LEU A 1 73 ? -8.856 0.763 -9.314 1.00 91.75 73 LEU A N 1
ATOM 595 C CA . LEU A 1 73 ? -7.984 -0.372 -9.022 1.00 91.75 73 LEU A CA 1
ATOM 596 C C . LEU A 1 73 ? -8.515 -1.265 -7.888 1.00 91.75 73 LEU A C 1
ATOM 598 O O . LEU A 1 73 ? -7.837 -2.210 -7.496 1.00 91.75 73 LEU A O 1
ATOM 602 N N . GLY A 1 74 ? -9.698 -0.982 -7.330 1.00 92.31 74 GLY A N 1
ATOM 603 C CA . GLY A 1 74 ? -10.259 -1.753 -6.216 1.00 92.31 74 GLY A CA 1
ATOM 604 C C . GLY A 1 74 ? -9.427 -1.676 -4.929 1.00 92.31 74 GLY A C 1
ATOM 605 O O . GLY A 1 74 ? -9.457 -2.601 -4.118 1.00 92.31 74 GLY A O 1
ATOM 606 N N . LEU A 1 75 ? -8.659 -0.599 -4.750 1.00 92.19 75 LEU A N 1
ATOM 607 C CA . LEU A 1 75 ? -7.851 -0.336 -3.562 1.00 92.19 75 LEU A CA 1
ATOM 608 C C . LEU A 1 75 ? -8.561 0.663 -2.637 1.00 92.19 75 LEU A C 1
ATOM 610 O O . LEU A 1 75 ? -9.266 1.565 -3.107 1.00 92.19 75 LEU A O 1
ATOM 614 N N . PRO A 1 76 ? -8.383 0.545 -1.309 1.00 90.75 76 PRO A N 1
ATOM 615 C CA . PRO A 1 76 ? -8.984 1.485 -0.377 1.00 90.75 76 PRO A CA 1
ATOM 616 C C . PRO A 1 76 ? -8.425 2.897 -0.583 1.00 90.75 76 PRO A C 1
ATOM 618 O O . PRO A 1 76 ? -7.266 3.088 -0.940 1.00 90.75 76 PRO A O 1
ATOM 621 N N . SER A 1 77 ? -9.220 3.929 -0.290 1.00 89.38 77 SER A N 1
ATOM 622 C CA . SER A 1 77 ? -8.797 5.329 -0.480 1.00 89.38 77 SER A CA 1
ATOM 623 C C . SER A 1 77 ? -7.612 5.760 0.394 1.00 89.38 77 SER A C 1
ATOM 625 O O . SER A 1 77 ? -7.022 6.812 0.152 1.00 89.38 77 SER A O 1
ATOM 627 N N . TRP A 1 78 ? -7.309 4.981 1.431 1.00 88.31 78 TRP A N 1
ATOM 628 C CA . TRP A 1 78 ? -6.188 5.166 2.350 1.00 88.31 78 TRP A CA 1
ATOM 629 C C . TRP A 1 78 ? -4.962 4.305 1.991 1.00 88.31 78 TRP A C 1
ATOM 631 O O . TRP A 1 78 ? -3.964 4.364 2.699 1.00 88.31 78 TRP A O 1
ATOM 641 N N . PHE A 1 79 ? -5.014 3.528 0.904 1.00 91.12 79 PHE A N 1
ATOM 642 C CA . PHE A 1 79 ? -3.934 2.643 0.462 1.00 91.12 79 PHE A CA 1
ATOM 643 C C . PHE A 1 79 ? -2.589 3.368 0.291 1.00 91.12 79 PHE A C 1
ATOM 645 O O . PHE A 1 79 ? -2.552 4.481 -0.241 1.00 91.12 79 PHE A O 1
ATOM 652 N N . GLY A 1 80 ? -1.498 2.732 0.736 1.00 83.94 80 GLY A N 1
ATOM 653 C CA . GLY A 1 80 ? -0.126 3.250 0.651 1.00 83.94 80 GLY A CA 1
ATOM 654 C C . GLY A 1 80 ? 0.139 4.514 1.477 1.00 83.94 80 GLY A C 1
ATOM 655 O O . GLY A 1 80 ? 1.245 5.052 1.460 1.00 83.94 80 GLY A O 1
ATOM 656 N N . ARG A 1 81 ? -0.868 5.032 2.192 1.00 81.56 81 ARG A N 1
ATOM 657 C CA . ARG A 1 81 ? -0.748 6.241 3.009 1.00 81.56 81 ARG A CA 1
ATOM 658 C C . ARG A 1 81 ? -0.498 5.856 4.462 1.00 81.56 81 ARG A C 1
ATOM 660 O O . ARG A 1 81 ? -1.084 4.886 4.944 1.00 81.56 81 ARG A O 1
ATOM 667 N N . PRO A 1 82 ? 0.321 6.631 5.191 1.00 71.06 82 PRO A N 1
ATOM 668 C CA . PRO A 1 82 ? 0.453 6.435 6.623 1.00 71.06 82 PRO A CA 1
ATOM 669 C C . PRO A 1 82 ? -0.917 6.623 7.282 1.00 71.06 82 PRO A C 1
ATOM 671 O O . PRO A 1 82 ? -1.540 7.678 7.157 1.00 71.06 82 PRO A O 1
ATOM 674 N N . VAL A 1 83 ? -1.393 5.588 7.973 1.00 72.12 83 VAL A N 1
ATOM 675 C CA . VAL A 1 83 ? -2.544 5.712 8.867 1.00 72.12 83 VAL A CA 1
ATOM 676 C C . VAL A 1 83 ? -2.044 6.448 10.101 1.00 72.12 83 VAL A C 1
ATOM 678 O O . VAL A 1 83 ? -1.258 5.900 10.875 1.00 72.12 83 VAL A O 1
ATOM 681 N N . GLU A 1 84 ? -2.446 7.708 10.258 1.00 71.06 84 GLU A N 1
ATOM 682 C CA . GLU A 1 84 ? -2.105 8.456 11.463 1.00 71.06 84 GLU A CA 1
ATOM 683 C C . GLU A 1 84 ? -2.679 7.733 12.690 1.00 71.06 84 GLU A C 1
ATOM 685 O O . GLU A 1 84 ? -3.860 7.362 12.695 1.00 71.06 84 GLU A O 1
ATOM 690 N N . PRO A 1 85 ? -1.865 7.502 13.735 1.00 73.62 85 PRO A N 1
ATOM 691 C CA . PRO A 1 85 ? -2.376 6.924 14.960 1.00 73.62 85 PRO A CA 1
ATOM 692 C C . PRO A 1 85 ? -3.438 7.857 15.544 1.00 73.62 85 PRO A C 1
ATOM 694 O O . PRO A 1 85 ? -3.245 9.070 15.632 1.00 73.62 85 PRO A O 1
ATOM 697 N N . LEU A 1 86 ? -4.565 7.278 15.964 1.00 78.38 86 LEU A N 1
ATOM 698 C CA . LEU A 1 86 ? -5.622 8.031 16.628 1.00 78.38 86 LEU A CA 1
ATOM 699 C C . LEU A 1 86 ? -5.052 8.787 17.844 1.00 78.38 86 LEU A C 1
ATOM 701 O O 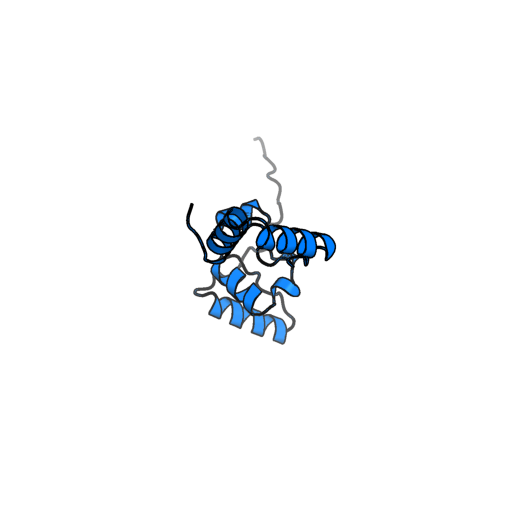. LEU A 1 86 ? -4.302 8.182 18.622 1.00 78.38 86 LEU A O 1
ATOM 705 N N . PRO A 1 87 ? -5.442 10.060 18.059 1.00 86.94 87 PRO A N 1
ATOM 706 C CA . PRO A 1 87 ? -5.076 10.798 19.262 1.00 86.94 87 PRO A CA 1
ATOM 707 C C . PRO A 1 87 ? -5.401 9.989 20.521 1.00 86.94 87 PRO A C 1
ATOM 709 O O . PRO A 1 87 ? -6.450 9.346 20.592 1.00 86.94 87 PRO A O 1
ATOM 712 N N . GLU A 1 88 ? -4.532 10.040 21.530 1.00 85.00 88 GLU A N 1
ATOM 713 C CA . GLU A 1 88 ? -4.653 9.223 22.748 1.00 85.00 88 GLU A CA 1
ATOM 714 C C . GLU A 1 88 ? -6.029 9.358 23.414 1.00 85.00 88 GLU A C 1
ATOM 716 O O . GLU A 1 88 ? -6.692 8.358 23.670 1.00 85.00 88 GLU A O 1
ATOM 721 N N . LYS A 1 89 ? -6.541 10.589 23.527 1.00 85.31 89 LYS A N 1
ATOM 722 C CA . LYS A 1 89 ? -7.892 10.866 24.043 1.00 85.31 89 LYS A CA 1
ATOM 723 C C . LYS A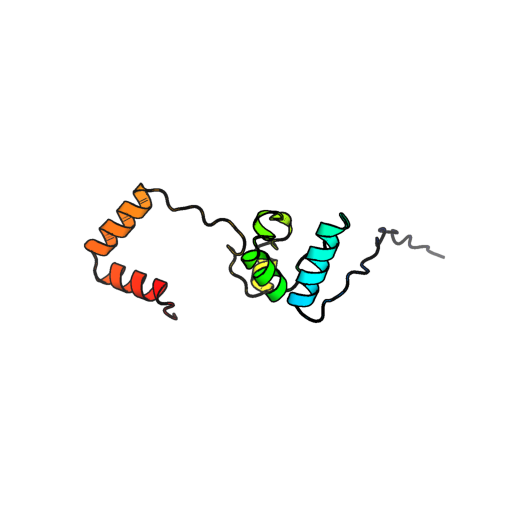 1 89 ? -9.007 10.175 23.254 1.00 85.31 89 LYS A C 1
ATOM 725 O O . LYS A 1 89 ? -10.006 9.756 23.831 1.00 85.31 89 LYS A O 1
ATOM 730 N N . ALA A 1 90 ? -8.864 10.071 21.933 1.00 84.38 90 ALA A N 1
ATOM 731 C CA . ALA A 1 90 ? -9.841 9.386 21.094 1.00 84.38 90 ALA A CA 1
ATOM 732 C C . ALA A 1 90 ? -9.772 7.867 21.306 1.00 84.38 90 ALA A C 1
ATOM 734 O O . ALA A 1 90 ? -10.810 7.217 21.399 1.00 84.38 90 ALA A O 1
ATOM 735 N N . ARG A 1 91 ? -8.563 7.307 21.460 1.00 83.31 91 ARG A N 1
ATOM 736 C CA . ARG A 1 91 ? -8.383 5.892 21.819 1.00 83.31 91 ARG A CA 1
ATOM 737 C C . ARG A 1 91 ? -8.997 5.577 23.180 1.00 83.31 91 ARG A C 1
ATOM 739 O O . ARG A 1 91 ? -9.737 4.606 23.285 1.00 83.31 91 ARG A O 1
ATOM 746 N N . GLU A 1 92 ? -8.739 6.404 24.190 1.00 86.69 92 GLU A N 1
ATOM 747 C CA . GLU A 1 92 ? -9.324 6.256 25.528 1.00 86.69 92 GLU A CA 1
ATOM 748 C C . GLU A 1 92 ? -10.852 6.304 25.487 1.00 86.69 92 GLU A C 1
ATOM 750 O O . GLU A 1 92 ? -11.505 5.460 26.096 1.00 86.69 92 GLU A O 1
ATOM 755 N N . ALA A 1 93 ? -11.430 7.242 24.730 1.00 85.31 93 ALA A N 1
ATOM 756 C CA . ALA A 1 93 ? -12.876 7.345 24.569 1.00 85.31 93 ALA A CA 1
ATOM 757 C C . ALA A 1 93 ? -13.478 6.094 23.905 1.00 85.31 93 ALA A C 1
ATOM 759 O O . ALA A 1 93 ? -14.502 5.597 24.370 1.00 85.31 93 ALA A O 1
ATOM 760 N N . ILE A 1 94 ? -12.829 5.554 22.866 1.00 85.12 94 ILE A N 1
ATOM 761 C CA . ILE A 1 94 ? -13.266 4.319 22.195 1.00 85.12 94 ILE A CA 1
ATOM 762 C C . ILE A 1 94 ? -13.188 3.128 23.155 1.00 85.12 94 ILE A C 1
ATOM 764 O O . ILE A 1 94 ? -14.154 2.380 23.273 1.00 85.12 94 ILE A O 1
ATOM 768 N N . VAL A 1 95 ? -12.081 2.971 23.886 1.00 85.31 95 VAL A N 1
ATOM 769 C CA . VAL A 1 95 ? -11.920 1.887 24.870 1.00 85.31 95 VAL A CA 1
ATOM 770 C C . VAL A 1 95 ? -12.955 2.008 25.990 1.00 85.31 95 VAL A C 1
ATOM 772 O O . VAL A 1 95 ? -13.598 1.023 26.346 1.00 85.31 95 VAL A O 1
ATOM 775 N N . ALA A 1 96 ? -13.175 3.214 26.517 1.00 84.88 96 ALA A N 1
ATOM 776 C CA . ALA A 1 96 ? -14.185 3.460 27.541 1.00 84.88 96 ALA A CA 1
ATOM 777 C C . ALA A 1 96 ? -15.608 3.174 27.037 1.00 84.88 96 ALA A C 1
ATOM 779 O O . ALA A 1 96 ? -16.430 2.688 27.812 1.00 84.88 96 ALA A O 1
ATOM 780 N N . ALA A 1 97 ? -15.901 3.451 25.762 1.00 84.75 97 ALA A N 1
ATOM 781 C CA . ALA A 1 97 ? -17.170 3.094 25.136 1.00 84.75 97 ALA A CA 1
ATOM 782 C C . ALA A 1 97 ? -17.319 1.571 24.992 1.00 84.75 97 ALA A C 1
ATOM 784 O O . ALA A 1 97 ? -18.349 1.031 25.381 1.00 84.75 97 ALA A O 1
ATOM 785 N N . MET A 1 98 ? -16.274 0.861 24.547 1.00 83.19 98 MET A N 1
ATOM 786 C CA . MET A 1 98 ? -16.282 -0.607 24.447 1.00 83.19 98 MET A CA 1
ATOM 787 C C . MET A 1 98 ? -16.484 -1.303 25.801 1.00 83.19 98 MET A C 1
ATOM 789 O O . MET A 1 98 ? -17.093 -2.363 25.855 1.00 83.19 98 MET A O 1
ATOM 793 N N . LEU A 1 99 ? -15.996 -0.724 26.901 1.00 85.62 99 LEU A N 1
ATOM 794 C CA . LEU A 1 99 ? -16.192 -1.285 28.245 1.00 85.62 99 LEU A CA 1
ATOM 79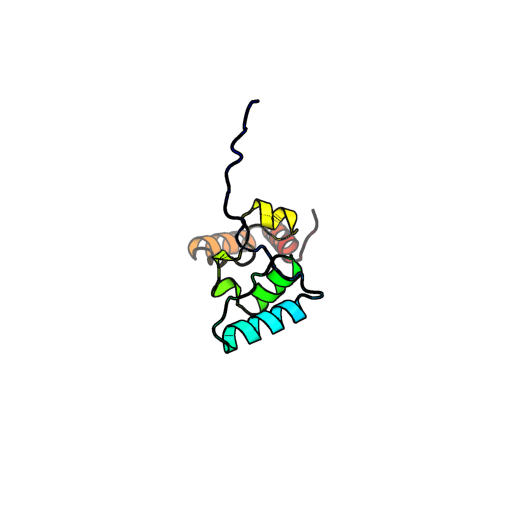5 C C . LEU A 1 99 ? -17.597 -1.047 28.814 1.00 85.62 99 LEU A C 1
ATOM 797 O O . LEU A 1 99 ? -17.990 -1.725 29.760 1.00 85.62 99 LEU A O 1
ATOM 801 N N . LYS A 1 100 ? -18.324 -0.050 28.301 1.00 87.56 100 LYS A N 1
ATOM 802 C CA . LYS A 1 100 ? -19.626 0.378 28.839 1.00 87.56 100 LYS A CA 1
ATOM 803 C C . LYS A 1 100 ? -20.811 -0.067 27.992 1.00 87.56 100 LYS A C 1
ATOM 805 O O . LYS A 1 100 ? -21.918 -0.133 28.516 1.00 87.56 100 LYS A O 1
ATOM 810 N N . ASP A 1 101 ? -20.587 -0.326 26.710 1.00 89.25 101 ASP A N 1
ATOM 811 C CA . ASP A 1 101 ? -21.623 -0.674 25.747 1.00 89.25 101 ASP A CA 1
ATOM 812 C C . ASP A 1 101 ? -21.234 -1.967 25.022 1.00 89.25 101 ASP A C 1
ATOM 814 O O . ASP A 1 101 ? -20.405 -1.980 24.108 1.00 89.25 101 ASP A O 1
ATOM 818 N N . GLU A 1 102 ? -21.851 -3.069 25.452 1.00 85.62 102 GLU A N 1
ATOM 819 C CA . GLU A 1 102 ? -21.657 -4.393 24.857 1.00 85.62 102 GLU A CA 1
ATOM 820 C C . GLU A 1 102 ? -22.081 -4.431 23.380 1.00 85.62 102 GLU A C 1
ATOM 822 O O . GLU A 1 102 ? -21.463 -5.135 22.582 1.00 85.62 102 GLU A O 1
ATOM 827 N N . GLY A 1 103 ? -23.088 -3.641 22.986 1.00 84.69 103 GLY A N 1
ATOM 828 C CA . GLY A 1 103 ? -23.550 -3.538 21.602 1.00 84.69 103 GLY A CA 1
ATOM 829 C C . GLY A 1 103 ? -22.532 -2.828 20.713 1.00 84.69 103 GLY A C 1
ATOM 830 O O . GLY A 1 103 ? -22.234 -3.293 19.612 1.00 84.69 103 GLY A O 1
ATOM 831 N N . PHE A 1 104 ? -21.926 -1.750 21.212 1.00 85.06 104 PHE A N 1
ATOM 832 C CA . PHE A 1 104 ? -20.813 -1.082 20.541 1.00 85.06 104 PHE A CA 1
ATOM 833 C C . PHE A 1 104 ? -19.576 -1.986 20.463 1.00 85.06 104 PHE A C 1
ATOM 835 O O . PHE A 1 104 ? -18.962 -2.095 19.403 1.00 85.06 104 PHE A O 1
ATOM 842 N N . ALA A 1 105 ? -19.227 -2.684 21.548 1.00 85.06 105 ALA A N 1
ATOM 843 C CA . ALA A 1 105 ? -18.100 -3.617 21.571 1.00 85.06 105 ALA A CA 1
ATOM 844 C C . ALA A 1 105 ? -18.281 -4.779 20.580 1.00 85.06 105 ALA A C 1
ATOM 846 O O . ALA A 1 105 ? -17.333 -5.147 19.878 1.00 85.06 105 ALA A O 1
ATOM 847 N N . ALA A 1 106 ? -19.499 -5.319 20.485 1.00 83.94 106 ALA A N 1
ATOM 848 C CA . ALA A 1 106 ? -19.859 -6.332 19.504 1.00 83.94 106 ALA A CA 1
ATOM 849 C C . ALA A 1 106 ? -19.784 -5.779 18.074 1.00 83.94 106 ALA A C 1
ATOM 851 O O . ALA A 1 106 ? -19.179 -6.414 17.217 1.00 83.94 106 ALA A O 1
ATOM 852 N N . ALA A 1 107 ? -20.311 -4.577 17.817 1.00 84.81 107 ALA A N 1
ATOM 853 C CA . ALA A 1 107 ? -20.245 -3.940 16.501 1.00 84.81 107 ALA A CA 1
ATOM 854 C C . ALA A 1 107 ? -18.797 -3.680 16.051 1.00 84.81 107 ALA A C 1
ATOM 856 O O . ALA A 1 107 ? -18.430 -4.015 14.926 1.00 84.81 107 ALA A O 1
ATOM 857 N N . VAL A 1 108 ? -17.951 -3.148 16.939 1.00 84.94 108 VAL A N 1
ATOM 858 C CA . VAL A 1 108 ? -16.521 -2.942 16.667 1.00 84.94 108 VAL A CA 1
ATOM 859 C C . VAL A 1 108 ? -15.814 -4.278 16.437 1.00 84.94 108 VAL A C 1
ATOM 861 O O . VAL A 1 108 ? -15.060 -4.394 15.475 1.00 84.94 108 VAL A O 1
ATOM 864 N N . SER A 1 109 ? -16.087 -5.307 17.247 1.00 82.50 109 SER A N 1
ATOM 865 C CA . SER A 1 109 ? -15.520 -6.648 17.033 1.00 82.50 109 SER A CA 1
ATOM 866 C C . SER A 1 109 ? -15.950 -7.251 15.698 1.00 82.50 109 SER A C 1
ATOM 868 O O . SER A 1 109 ? -15.114 -7.816 15.001 1.00 82.50 109 SER A O 1
ATOM 870 N N . CYS A 1 110 ? -17.215 -7.088 15.303 1.00 82.94 110 CYS A N 1
ATOM 871 C CA . CYS A 1 110 ? -17.708 -7.520 13.997 1.00 82.94 110 CYS A CA 1
ATOM 872 C C . CYS A 1 110 ? -16.976 -6.805 12.858 1.00 82.94 110 CYS A C 1
ATOM 874 O O . CYS A 1 110 ? -16.521 -7.465 11.931 1.00 82.94 110 CYS A O 1
ATOM 876 N N . ILE A 1 111 ? -16.799 -5.483 12.939 1.00 83.44 111 ILE A N 1
ATOM 877 C CA . ILE A 1 111 ? -16.053 -4.712 11.932 1.00 83.44 111 ILE A CA 1
ATOM 878 C C . ILE A 1 111 ? -14.598 -5.198 11.845 1.00 83.44 111 ILE A C 1
ATOM 880 O O . ILE A 1 111 ? -14.090 -5.429 10.749 1.00 83.44 111 ILE A O 1
ATOM 884 N N . LEU A 1 112 ? -13.933 -5.398 12.988 1.00 78.81 112 LEU A N 1
ATOM 885 C CA . LEU A 1 112 ? -12.541 -5.857 13.044 1.00 78.81 112 LEU A CA 1
ATOM 886 C C . LEU A 1 112 ? -12.365 -7.309 12.576 1.00 78.81 112 LEU A C 1
ATOM 888 O O . LEU A 1 112 ? -11.323 -7.644 12.022 1.00 78.81 112 LEU A O 1
ATOM 892 N N . ALA A 1 113 ? -13.379 -8.155 12.755 1.00 80.12 113 ALA A N 1
ATOM 893 C CA . ALA A 1 113 ? -13.400 -9.530 12.259 1.00 80.12 113 ALA A CA 1
ATOM 894 C C . ALA A 1 113 ? -13.743 -9.635 10.756 1.00 80.12 113 ALA A C 1
ATOM 896 O O . ALA A 1 113 ? -13.882 -10.744 10.242 1.00 80.12 113 ALA A O 1
ATOM 897 N N . GLY A 1 114 ? -13.875 -8.507 10.044 1.00 65.94 114 GLY A N 1
ATOM 898 C CA . GLY A 1 114 ? -14.201 -8.477 8.616 1.00 65.94 114 GLY A CA 1
ATOM 899 C C . GLY A 1 114 ? -15.692 -8.641 8.316 1.00 65.94 114 GLY A C 1
ATOM 900 O O . GLY A 1 114 ? -16.048 -9.124 7.243 1.00 65.94 114 GLY A O 1
ATOM 901 N N . GLY A 1 115 ? -16.561 -8.273 9.262 1.00 46.88 115 GLY A N 1
ATOM 902 C CA . GLY A 1 115 ? -18.012 -8.390 9.156 1.00 46.88 115 GLY A CA 1
ATOM 903 C C . GLY A 1 115 ? -18.550 -7.762 7.874 1.00 46.88 115 GLY A C 1
ATOM 904 O O . GLY A 1 115 ? -18.489 -6.547 7.690 1.00 46.88 115 GLY A O 1
ATOM 905 N N . ALA A 1 116 ? -19.083 -8.616 7.002 1.00 47.91 116 ALA A N 1
ATOM 906 C CA . ALA A 1 116 ? -19.861 -8.209 5.846 1.00 47.91 116 ALA A CA 1
ATOM 907 C C . ALA A 1 116 ? -21.154 -7.525 6.317 1.00 47.91 116 ALA A C 1
ATOM 909 O O . ALA A 1 116 ? -21.918 -8.107 7.092 1.00 47.91 116 ALA A O 1
ATOM 910 N N . VAL A 1 117 ? -21.382 -6.304 5.834 1.00 41.62 117 VAL A N 1
ATOM 911 C CA . VAL A 1 117 ? -22.707 -5.675 5.737 1.00 41.62 117 VAL A CA 1
ATOM 912 C C . VAL A 1 117 ? -23.076 -5.640 4.265 1.00 41.62 117 VAL A C 1
ATOM 914 O O . VAL A 1 117 ? -22.188 -5.258 3.468 1.00 41.62 117 VAL A O 1
#

Foldseek 3Di:
DDDDPDDPPPPPDPVQDDDPDLVRLVVQQVVCVVVVHDGRADQALRVLVVCLVVCVCVVVVVSDDAQVSCVVRVHHNCRSHDDPPDDPVVVVVLVVCLVVDVPSVVVVVCVVVVNDD

Radius of gyration: 22.27 Å; chains: 1; bounding box: 46×36×77 Å